Protei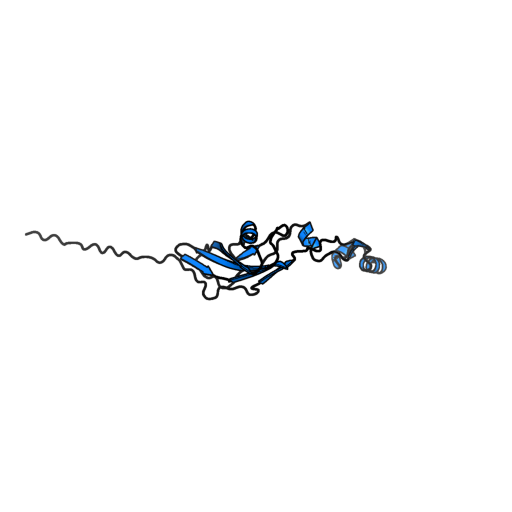n AF-A0A3S9VTD5-F1 (afdb_monomer_lite)

Structure (mmCIF, N/CA/C/O backbone):
data_AF-A0A3S9VTD5-F1
#
_entry.id   AF-A0A3S9VTD5-F1
#
loop_
_atom_site.group_PDB
_atom_site.id
_atom_site.type_symbol
_atom_site.label_atom_id
_atom_site.label_alt_id
_atom_site.label_comp_id
_atom_site.label_asym_id
_atom_site.label_entity_id
_atom_site.label_seq_id
_atom_site.pdbx_PDB_ins_code
_atom_site.Cartn_x
_atom_site.Cartn_y
_atom_site.Cartn_z
_atom_site.occupancy
_atom_site.B_iso_or_equiv
_atom_site.auth_seq_id
_atom_site.auth_comp_id
_atom_site.auth_asym_id
_atom_site.auth_atom_id
_atom_site.pdbx_PDB_model_num
ATOM 1 N N . MET A 1 1 ? -8.231 2.975 83.633 1.00 39.19 1 MET A N 1
ATOM 2 C CA . MET A 1 1 ? -8.720 3.077 82.242 1.00 39.19 1 MET A CA 1
ATOM 3 C C . MET A 1 1 ? -7.538 3.452 81.365 1.00 39.19 1 MET A C 1
ATOM 5 O O . MET A 1 1 ? -7.073 4.577 81.464 1.00 39.19 1 MET A O 1
ATOM 9 N N . LEU A 1 2 ? -6.990 2.499 80.607 1.00 36.28 2 LEU A N 1
ATOM 10 C CA . LEU A 1 2 ? -5.960 2.765 79.598 1.00 36.28 2 LEU A CA 1
ATOM 11 C C . LEU A 1 2 ? -6.677 3.073 78.276 1.00 36.28 2 LEU A C 1
ATOM 13 O O . LEU A 1 2 ? -7.443 2.237 77.804 1.00 36.28 2 LEU A O 1
ATOM 17 N N . ALA A 1 3 ? -6.462 4.259 77.707 1.00 46.09 3 ALA A N 1
ATOM 18 C CA . ALA A 1 3 ? -6.967 4.614 76.384 1.00 46.09 3 ALA A CA 1
ATOM 19 C C . ALA A 1 3 ? -5.926 4.208 75.330 1.00 46.09 3 ALA A C 1
ATOM 21 O O . ALA A 1 3 ? -4.806 4.713 75.338 1.00 46.09 3 ALA A O 1
ATOM 22 N N . ILE A 1 4 ? -6.290 3.272 74.453 1.00 54.03 4 ILE A N 1
ATOM 23 C CA . ILE A 1 4 ? -5.483 2.872 73.295 1.00 54.03 4 ILE A CA 1
ATOM 24 C C . ILE A 1 4 ? -5.821 3.850 72.160 1.00 54.03 4 ILE A C 1
ATOM 26 O O . ILE A 1 4 ? -6.992 3.918 71.778 1.00 54.03 4 ILE A O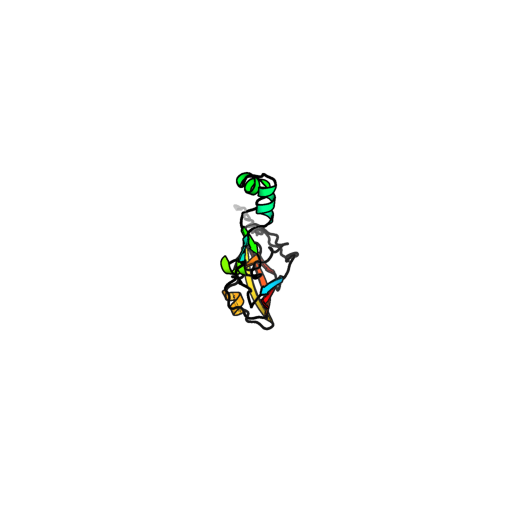 1
ATOM 30 N N . PRO A 1 5 ? -4.863 4.622 71.618 1.00 53.38 5 PRO A N 1
ATOM 31 C CA . PRO A 1 5 ? -5.145 5.483 70.481 1.00 53.38 5 PRO A CA 1
ATOM 32 C C . PRO A 1 5 ? -5.383 4.622 69.234 1.00 53.38 5 PRO A C 1
ATOM 34 O O . PRO A 1 5 ? -4.555 3.798 68.846 1.00 53.38 5 PRO A O 1
ATOM 37 N N . PHE A 1 6 ? -6.556 4.804 68.635 1.00 53.94 6 PHE A N 1
ATOM 38 C CA . PHE A 1 6 ? -6.980 4.164 67.397 1.00 53.94 6 PHE A CA 1
ATOM 39 C C . PHE A 1 6 ? -6.249 4.850 66.232 1.00 53.94 6 PHE A C 1
ATOM 41 O O . PHE A 1 6 ? -6.624 5.943 65.808 1.00 53.94 6 PHE A O 1
ATOM 48 N N . SER A 1 7 ? -5.163 4.248 65.749 1.00 53.78 7 SER A N 1
ATOM 49 C CA . SER A 1 7 ? -4.466 4.716 64.548 1.00 53.78 7 SER A CA 1
ATOM 50 C C . SER A 1 7 ? -5.335 4.447 63.320 1.00 53.78 7 SER A C 1
ATOM 52 O O . SER A 1 7 ? -5.473 3.306 62.883 1.00 53.78 7 SER A O 1
ATOM 54 N N . ILE A 1 8 ? -5.935 5.503 62.773 1.00 61.28 8 ILE A N 1
ATOM 55 C CA . ILE A 1 8 ? -6.667 5.470 61.504 1.00 61.28 8 ILE A CA 1
ATOM 56 C C . ILE A 1 8 ? -5.634 5.324 60.381 1.00 61.28 8 ILE A C 1
ATOM 58 O O . ILE A 1 8 ? -4.963 6.285 60.005 1.00 61.28 8 ILE A O 1
ATOM 62 N N . ILE A 1 9 ? -5.482 4.105 59.865 1.00 57.41 9 ILE A N 1
ATOM 63 C CA . ILE A 1 9 ? -4.710 3.838 58.651 1.00 57.41 9 ILE A CA 1
ATOM 64 C C . ILE A 1 9 ? -5.534 4.382 57.478 1.00 57.41 9 ILE A C 1
ATOM 66 O O . ILE A 1 9 ? -6.532 3.787 57.080 1.00 57.41 9 ILE A O 1
ATOM 70 N N . ASN A 1 10 ? -5.134 5.539 56.949 1.00 50.94 10 ASN A N 1
ATOM 71 C CA . ASN A 1 10 ? -5.625 6.036 55.667 1.00 50.94 10 ASN A CA 1
ATOM 72 C C . ASN A 1 10 ? -5.053 5.140 54.563 1.00 50.94 10 ASN A C 1
ATOM 74 O O . ASN A 1 10 ? -3.917 5.328 54.133 1.00 50.94 10 ASN A O 1
ATOM 78 N N . ILE A 1 11 ? -5.828 4.154 54.114 1.00 61.84 11 ILE A N 1
ATOM 79 C CA . ILE A 1 11 ? -5.557 3.464 52.852 1.00 61.84 11 ILE A CA 1
ATOM 80 C C . ILE A 1 11 ? -6.079 4.386 51.750 1.00 61.84 11 ILE A C 1
ATOM 82 O O . ILE A 1 11 ? -7.241 4.319 51.358 1.00 61.84 11 ILE A O 1
ATOM 86 N N . GLY A 1 12 ? -5.235 5.316 51.307 1.00 53.84 12 GLY A N 1
ATOM 87 C CA . GLY A 1 12 ? -5.482 6.040 50.070 1.00 53.84 12 GLY A CA 1
ATOM 88 C C . GLY A 1 12 ? -5.213 5.101 48.901 1.00 53.84 12 GLY A C 1
ATOM 89 O O . GLY A 1 12 ? -4.055 4.843 48.586 1.00 53.84 12 GLY A O 1
ATOM 90 N N . CYS A 1 13 ? -6.258 4.578 48.263 1.00 63.62 13 CYS A N 1
ATOM 91 C CA . CYS A 1 13 ? -6.141 4.045 46.908 1.00 63.62 13 CYS A CA 1
ATOM 92 C C . CYS A 1 13 ? -5.899 5.238 45.976 1.00 63.62 13 CYS A C 1
ATOM 94 O O . CYS A 1 13 ? -6.847 5.896 45.558 1.00 63.62 13 CYS A O 1
ATOM 96 N N . GLN A 1 14 ? -4.639 5.581 45.714 1.00 57.03 14 GLN A N 1
ATOM 97 C CA . GLN A 1 14 ? -4.322 6.430 44.570 1.00 57.03 14 GLN A CA 1
ATOM 98 C C . GLN A 1 14 ? -4.321 5.523 43.343 1.00 57.03 14 GLN A C 1
ATOM 100 O O . GLN A 1 14 ? -3.356 4.793 43.124 1.00 57.03 14 GLN A O 1
ATOM 105 N N . ASP A 1 15 ? -5.422 5.533 42.590 1.00 64.06 15 ASP A N 1
ATOM 106 C CA . ASP A 1 15 ? -5.413 5.035 41.216 1.00 64.06 15 ASP A CA 1
ATOM 107 C C . ASP A 1 15 ? -4.452 5.937 40.438 1.00 64.06 15 ASP A C 1
ATOM 109 O O . ASP A 1 15 ? -4.724 7.116 40.207 1.00 64.06 15 ASP A O 1
ATOM 113 N N . VAL A 1 16 ? -3.263 5.419 40.144 1.00 68.19 16 VAL A N 1
ATOM 114 C CA . VAL A 1 16 ? -2.310 6.092 39.267 1.00 68.19 16 VAL A CA 1
ATOM 115 C C . VAL A 1 16 ? -2.755 5.775 37.849 1.00 68.19 16 VAL A C 1
ATOM 117 O O . VAL A 1 16 ? -2.690 4.619 37.437 1.00 68.19 16 VAL A O 1
ATOM 120 N N . GLU A 1 17 ? -3.220 6.781 37.108 1.00 72.00 17 GLU A N 1
ATOM 121 C CA . GLU A 1 17 ? -3.511 6.611 35.683 1.00 72.00 17 GLU A CA 1
ATOM 122 C C . GLU A 1 17 ? -2.223 6.200 34.955 1.00 72.00 17 GLU A C 1
ATOM 124 O O . GLU A 1 17 ? -1.233 6.938 34.928 1.00 72.00 17 GLU A O 1
ATOM 129 N N . VAL A 1 18 ? -2.213 4.982 34.409 1.00 82.31 18 VAL A N 1
ATOM 130 C CA . VAL A 1 18 ? -1.080 4.460 33.643 1.00 82.31 18 VAL A CA 1
ATOM 131 C C . VAL A 1 18 ? -1.196 4.959 32.206 1.00 82.31 18 VAL A C 1
ATOM 133 O O . VAL A 1 18 ? -2.104 4.577 31.473 1.00 82.31 18 VAL A O 1
ATOM 136 N N . GLY A 1 19 ? -0.258 5.819 31.810 1.00 88.38 19 GLY A N 1
ATOM 137 C CA . GLY A 1 19 ? -0.105 6.296 30.436 1.00 88.38 19 GLY A CA 1
ATOM 138 C C . GLY A 1 19 ? -1.297 7.083 29.880 1.00 88.38 19 GLY A C 1
ATOM 139 O O . GLY A 1 19 ? -2.185 7.516 30.607 1.00 88.38 19 GLY A O 1
ATOM 140 N N . TYR A 1 20 ? -1.291 7.296 28.564 1.00 94.75 20 TYR A N 1
ATOM 141 C CA . TYR A 1 20 ? -2.404 7.899 27.828 1.00 94.75 20 TYR A CA 1
ATOM 142 C C . TYR A 1 20 ? -2.434 7.407 26.379 1.00 94.75 20 TYR A C 1
ATOM 144 O O . TYR A 1 20 ? -1.417 6.939 25.855 1.00 94.75 20 TYR A O 1
ATOM 152 N N . LEU A 1 21 ? -3.588 7.549 25.725 1.00 97.12 21 LEU A N 1
ATOM 153 C CA . LEU A 1 21 ? -3.757 7.338 24.288 1.00 97.12 21 LEU A CA 1
ATOM 154 C C . LEU A 1 21 ? -4.821 8.296 23.730 1.00 97.12 21 LEU A C 1
ATOM 156 O O . LEU A 1 21 ? -5.984 8.259 24.145 1.00 97.12 21 LEU A O 1
ATOM 160 N N . SER A 1 22 ? -4.425 9.119 22.763 1.00 97.00 22 SER A N 1
ATOM 161 C CA . SER A 1 22 ? -5.269 10.054 22.024 1.00 97.00 22 SER A CA 1
ATOM 162 C C . SER A 1 22 ? -5.251 9.744 20.527 1.00 97.00 22 SER A C 1
ATOM 164 O O . SER A 1 22 ? -4.229 9.380 19.949 1.00 97.00 22 SER A O 1
ATOM 166 N N . THR A 1 23 ? -6.424 9.890 19.916 1.00 97.06 23 THR A N 1
ATOM 167 C CA . THR A 1 23 ? -6.676 9.692 18.479 1.00 97.06 23 THR A CA 1
ATOM 168 C C . THR A 1 23 ? -7.481 10.857 17.891 1.00 97.06 23 THR A C 1
ATOM 170 O O . THR A 1 23 ? -8.067 10.731 16.824 1.00 97.06 23 THR A O 1
ATOM 173 N N . GLU A 1 24 ? -7.532 11.998 18.591 1.00 97.00 24 GLU A N 1
ATOM 174 C CA . GLU A 1 24 ? -8.353 13.160 18.213 1.00 97.00 24 GLU A CA 1
ATOM 175 C C . GLU A 1 24 ? -8.009 13.701 16.819 1.00 97.00 24 GLU A C 1
ATOM 177 O O . GLU A 1 24 ? -8.902 14.066 16.059 1.00 97.00 24 GLU A O 1
ATOM 182 N N . TYR A 1 25 ? -6.721 13.688 16.472 1.00 96.38 25 TYR A N 1
ATOM 183 C CA . TYR A 1 25 ? -6.201 14.148 15.183 1.00 96.38 25 TYR A CA 1
ATOM 184 C C . TYR A 1 25 ? -5.738 12.988 14.294 1.00 96.38 25 TYR A C 1
ATOM 186 O O . TYR A 1 25 ? -4.978 13.201 13.351 1.00 96.38 25 TYR A O 1
ATOM 194 N N . ALA A 1 26 ? -6.165 11.759 14.606 1.00 97.56 26 ALA A N 1
ATOM 195 C CA . ALA A 1 26 ? -5.738 10.574 13.881 1.00 97.56 26 ALA A CA 1
ATOM 196 C C . ALA A 1 26 ? -6.271 10.582 12.443 1.00 97.56 26 ALA A C 1
ATOM 198 O O . ALA A 1 26 ? -7.480 10.664 12.222 1.00 97.56 26 ALA A O 1
ATOM 199 N N . GLY A 1 27 ? -5.381 10.444 11.463 1.00 97.62 27 GLY A N 1
ATOM 200 C CA . GLY A 1 27 ? -5.777 10.435 10.059 1.00 97.62 27 GLY A CA 1
ATOM 201 C C . GLY A 1 27 ? -4.624 10.173 9.103 1.00 97.62 27 GLY A C 1
ATOM 202 O O . GLY A 1 27 ? -3.454 10.226 9.474 1.00 97.62 27 GLY A O 1
ATOM 203 N N . TYR A 1 28 ? -4.966 9.872 7.856 1.00 98.00 28 TYR A N 1
ATOM 204 C CA . TYR A 1 28 ? -3.992 9.724 6.782 1.00 98.00 28 TYR A CA 1
ATOM 205 C C . TYR A 1 28 ? -3.975 10.979 5.919 1.00 98.00 28 TYR A C 1
ATOM 207 O O . TYR A 1 28 ? -5.022 11.452 5.485 1.00 98.00 28 TYR A O 1
ATOM 215 N N . SER A 1 29 ? -2.775 11.460 5.599 1.00 94.88 29 SER A N 1
ATOM 216 C CA . SER A 1 29 ? -2.581 12.524 4.608 1.00 94.88 29 SER A CA 1
ATOM 217 C C . SER A 1 29 ? -3.042 12.094 3.205 1.00 94.88 29 SER A C 1
ATOM 219 O O . SER A 1 29 ? -3.605 12.890 2.457 1.00 94.88 29 SER A O 1
ATOM 221 N N . LEU A 1 30 ? -2.826 10.819 2.858 1.00 96.56 30 LEU A N 1
ATOM 222 C CA . LEU A 1 30 ? -3.406 10.157 1.690 1.00 96.56 30 LEU A CA 1
ATOM 223 C C . LEU A 1 30 ? -4.300 9.027 2.191 1.00 96.56 30 LEU A C 1
ATOM 225 O O . LEU A 1 30 ? -3.805 7.963 2.539 1.00 96.56 30 LEU A O 1
ATOM 229 N N . ASP A 1 31 ? -5.604 9.261 2.244 1.00 96.88 31 ASP A N 1
ATOM 230 C CA . ASP A 1 31 ? -6.602 8.359 2.834 1.00 96.88 31 ASP A CA 1
ATOM 231 C C . ASP A 1 31 ? -7.064 7.228 1.903 1.00 96.88 31 ASP A C 1
ATOM 233 O O . ASP A 1 31 ? -8.008 6.499 2.221 1.00 96.88 31 ASP A O 1
ATOM 237 N N . SER A 1 32 ? -6.421 7.070 0.743 1.00 97.94 32 SER A N 1
ATOM 238 C CA . SER A 1 32 ? -6.775 6.029 -0.210 1.00 97.94 32 SER A CA 1
ATOM 239 C C . SER A 1 32 ? -5.592 5.419 -0.958 1.00 97.94 32 SER A C 1
ATOM 241 O O . SER A 1 32 ? -4.601 6.078 -1.271 1.00 97.94 32 SER A O 1
ATOM 243 N N . LEU A 1 33 ? -5.728 4.129 -1.273 1.00 97.94 33 LEU A N 1
ATOM 244 C CA . LEU A 1 33 ? -4.802 3.341 -2.084 1.00 97.94 33 LEU A CA 1
ATOM 245 C C . LEU A 1 33 ? -5.569 2.673 -3.223 1.00 97.94 33 LEU A C 1
ATOM 247 O O . LEU A 1 33 ? -6.601 2.040 -3.002 1.00 97.94 33 LEU A O 1
ATOM 251 N N . VAL A 1 34 ? -5.045 2.792 -4.439 1.00 97.88 34 VAL A N 1
ATOM 252 C CA . VAL A 1 34 ? -5.606 2.139 -5.623 1.00 97.88 34 VAL A CA 1
ATOM 253 C C . VAL A 1 34 ? -4.790 0.894 -5.945 1.00 97.88 34 VAL A C 1
ATOM 255 O O . VAL A 1 34 ? -3.573 0.977 -6.096 1.00 97.88 34 VAL A O 1
ATOM 258 N N . ILE A 1 35 ? -5.478 -0.235 -6.074 1.00 97.69 35 ILE A N 1
ATOM 259 C CA . ILE A 1 35 ? -4.936 -1.525 -6.491 1.00 97.69 35 ILE A CA 1
ATOM 260 C C . ILE A 1 35 ? -5.546 -1.854 -7.852 1.00 97.69 35 ILE A C 1
ATOM 262 O O . ILE A 1 35 ? -6.769 -1.888 -7.997 1.00 97.69 35 ILE A O 1
ATOM 266 N N . ASN A 1 36 ? -4.698 -2.080 -8.853 1.00 96.31 36 ASN A N 1
ATOM 267 C CA . ASN A 1 36 ? -5.164 -2.562 -10.150 1.00 96.31 36 ASN A CA 1
ATOM 268 C C . ASN A 1 36 ? -5.489 -4.057 -10.030 1.00 96.31 36 ASN A C 1
ATOM 270 O O . ASN A 1 36 ? -4.664 -4.833 -9.552 1.00 96.31 36 ASN A O 1
ATOM 274 N N . TYR A 1 37 ? -6.689 -4.451 -10.448 1.00 94.38 37 TYR A N 1
ATOM 275 C CA . TYR A 1 37 ? -7.123 -5.848 -10.487 1.00 94.38 37 TYR A CA 1
ATOM 276 C C . TYR A 1 37 ? -6.442 -6.603 -11.634 1.00 94.38 37 TYR A C 1
ATOM 278 O O . TYR A 1 37 ? -6.001 -7.737 -11.480 1.00 94.38 37 TYR A O 1
ATOM 286 N N . GLU A 1 38 ? -6.337 -5.949 -12.791 1.00 95.00 38 GLU A N 1
ATOM 287 C CA . GLU A 1 38 ? -5.581 -6.440 -13.941 1.00 95.00 38 GLU A CA 1
ATOM 288 C C . GLU A 1 38 ? -4.209 -5.770 -13.948 1.00 95.00 38 GLU A C 1
ATOM 290 O O . GLU A 1 38 ? -4.105 -4.555 -14.114 1.00 95.00 38 GLU A O 1
ATOM 295 N N . LEU A 1 39 ? -3.164 -6.570 -13.728 1.00 95.75 39 LEU A N 1
ATOM 296 C CA . LEU A 1 39 ? -1.785 -6.096 -13.663 1.00 95.75 39 LEU A CA 1
ATOM 297 C C . LEU A 1 39 ? -1.134 -6.163 -15.042 1.00 95.75 39 LEU A C 1
ATOM 299 O O . LEU A 1 39 ? -1.103 -7.224 -15.670 1.00 95.75 39 LEU A O 1
ATOM 303 N N . ASP A 1 40 ? -0.545 -5.052 -15.479 1.00 96.00 40 ASP A N 1
ATOM 304 C CA . ASP A 1 40 ? 0.305 -5.048 -16.667 1.00 96.00 40 ASP A CA 1
ATOM 305 C C . ASP A 1 40 ? 1.726 -5.460 -16.273 1.00 96.00 40 ASP A C 1
ATOM 307 O O . ASP A 1 40 ? 2.564 -4.641 -15.887 1.00 96.00 40 ASP A O 1
ATOM 311 N N . ALA A 1 41 ? 1.976 -6.767 -16.330 1.00 95.94 41 ALA A N 1
ATOM 312 C CA . ALA A 1 41 ? 3.253 -7.379 -15.978 1.00 95.94 41 ALA A CA 1
ATOM 313 C C . ALA A 1 41 ? 4.167 -7.617 -17.192 1.00 95.94 41 ALA A C 1
ATOM 315 O O . ALA A 1 41 ? 5.079 -8.442 -17.117 1.00 95.94 41 ALA A O 1
ATOM 316 N N . THR A 1 42 ? 3.916 -6.941 -18.318 1.00 97.12 42 THR A N 1
ATOM 317 C CA . THR A 1 42 ? 4.709 -7.103 -19.543 1.00 97.12 42 THR A CA 1
ATOM 318 C C . THR A 1 42 ? 6.190 -6.813 -19.255 1.00 97.12 42 THR A C 1
ATOM 320 O O . THR A 1 42 ? 6.496 -5.718 -18.782 1.00 97.12 42 THR A O 1
ATOM 323 N N . PRO A 1 43 ? 7.130 -7.745 -19.504 1.00 96.50 43 PRO A N 1
ATOM 324 C CA . PRO A 1 43 ? 8.550 -7.478 -19.295 1.00 96.50 43 PRO A CA 1
ATOM 325 C C . PRO A 1 43 ? 9.063 -6.356 -20.205 1.00 96.50 43 PRO A C 1
ATOM 327 O O . PRO A 1 43 ? 8.628 -6.272 -21.355 1.00 96.50 43 PRO A O 1
ATOM 330 N N . PRO A 1 44 ? 9.978 -5.498 -19.726 1.00 96.44 44 PRO A N 1
ATOM 331 C CA . PRO A 1 44 ? 10.647 -4.532 -20.579 1.00 96.44 44 PRO A CA 1
ATOM 332 C C . PRO A 1 44 ? 11.615 -5.235 -21.534 1.00 96.44 44 PRO A C 1
ATOM 334 O O . PRO A 1 44 ? 12.108 -6.332 -21.257 1.00 96.44 44 PRO A O 1
ATOM 337 N N . GLU A 1 45 ? 11.922 -4.573 -22.643 1.00 96.38 45 GLU A N 1
ATOM 338 C CA . GLU A 1 45 ? 12.910 -5.044 -23.608 1.00 96.38 45 GLU A CA 1
ATOM 339 C C . GLU A 1 45 ? 14.276 -4.423 -23.312 1.00 96.38 45 GLU A C 1
ATOM 341 O O . GLU A 1 45 ? 14.392 -3.215 -23.090 1.00 96.38 45 GLU A O 1
ATOM 346 N N . GLU A 1 46 ? 15.322 -5.247 -23.317 1.00 95.75 46 GLU A N 1
ATOM 347 C CA . GLU A 1 46 ? 16.699 -4.775 -23.209 1.00 95.75 46 GLU A CA 1
ATOM 348 C C . GLU A 1 46 ? 17.205 -4.348 -24.590 1.00 95.75 46 GLU A C 1
ATOM 350 O O . GLU A 1 46 ? 17.300 -5.157 -25.515 1.00 95.75 46 GLU A O 1
ATOM 355 N N . VAL A 1 47 ? 17.533 -3.065 -24.731 1.00 96.50 47 VAL A N 1
ATOM 356 C CA . VAL A 1 47 ? 18.006 -2.471 -25.986 1.00 96.50 47 VAL A CA 1
ATOM 357 C C . VAL A 1 47 ? 19.347 -1.762 -25.783 1.00 96.50 47 VAL A C 1
ATOM 359 O O . VAL A 1 47 ? 19.668 -1.367 -24.658 1.00 96.50 47 VAL A O 1
ATOM 362 N N . PRO A 1 48 ? 20.150 -1.560 -26.845 1.00 97.75 48 PRO A N 1
ATOM 363 C CA . PRO A 1 48 ? 21.352 -0.736 -26.761 1.00 97.75 48 PRO A CA 1
ATOM 364 C C . PRO A 1 48 ? 21.037 0.677 -26.262 1.00 97.75 48 PRO A C 1
ATOM 366 O O . PRO A 1 48 ? 20.074 1.300 -26.714 1.00 97.75 48 PRO A O 1
ATOM 369 N N . ASN A 1 49 ? 21.863 1.194 -25.354 1.00 96.69 49 ASN A N 1
ATOM 370 C CA . ASN A 1 49 ? 21.710 2.539 -24.820 1.00 96.69 49 ASN A CA 1
ATOM 371 C C . ASN A 1 49 ? 22.433 3.562 -25.723 1.00 96.69 49 ASN A C 1
ATOM 373 O O . ASN A 1 49 ? 23.667 3.567 -25.771 1.00 96.69 49 ASN A O 1
ATOM 377 N N . PRO A 1 50 ? 21.711 4.449 -26.433 1.00 96.25 50 PRO A N 1
ATOM 378 C CA . PRO A 1 50 ? 22.339 5.433 -27.312 1.00 96.25 50 PRO A CA 1
ATOM 379 C C . PRO A 1 50 ? 23.193 6.457 -26.548 1.00 96.25 50 PRO A C 1
ATOM 381 O O . PRO A 1 50 ? 24.180 6.945 -27.097 1.00 96.25 50 PRO A O 1
ATOM 384 N N . GLU A 1 51 ? 22.871 6.756 -25.285 1.00 96.25 51 GLU A N 1
ATOM 385 C CA . GLU A 1 51 ? 23.675 7.666 -24.461 1.00 96.25 51 GLU A CA 1
ATOM 386 C C . GLU A 1 51 ? 25.033 7.051 -24.122 1.00 96.25 51 GLU A C 1
ATOM 388 O O . GLU A 1 51 ? 26.050 7.740 -24.160 1.00 96.25 51 GLU A O 1
ATOM 393 N N . TYR A 1 52 ? 25.080 5.740 -23.872 1.00 97.19 52 TYR A N 1
ATOM 394 C CA . TYR A 1 52 ? 26.339 5.035 -23.637 1.00 97.19 52 TYR A CA 1
ATOM 395 C C . TYR A 1 52 ? 27.282 5.163 -24.839 1.00 97.19 52 TYR A C 1
ATOM 397 O O . TYR A 1 52 ? 28.452 5.513 -24.673 1.00 97.19 52 TYR A O 1
ATOM 405 N N . GLN A 1 53 ? 26.763 4.958 -26.056 1.00 96.44 53 GLN A N 1
ATOM 406 C CA . GLN A 1 53 ? 27.555 5.117 -27.276 1.00 96.44 53 GLN A CA 1
ATOM 407 C C . GLN A 1 53 ? 28.027 6.565 -27.469 1.00 96.44 53 GLN A C 1
ATOM 409 O O . GLN A 1 53 ? 29.181 6.786 -27.825 1.00 96.44 53 GLN A O 1
ATOM 414 N N . MET A 1 54 ? 27.179 7.551 -27.166 1.00 97.38 54 MET A N 1
ATOM 415 C CA . MET A 1 54 ? 27.548 8.967 -27.234 1.00 97.38 54 MET A CA 1
ATOM 416 C C . MET A 1 54 ? 28.760 9.292 -26.346 1.00 97.38 54 MET A C 1
ATOM 418 O O . MET A 1 54 ? 29.667 9.994 -26.788 1.00 97.38 54 MET A O 1
ATOM 422 N N . TYR A 1 55 ? 28.815 8.776 -25.114 1.00 97.12 55 TYR A N 1
ATOM 423 C CA . TYR A 1 55 ? 29.954 9.033 -24.228 1.00 97.12 55 TYR A CA 1
ATOM 424 C C . TYR A 1 55 ? 31.231 8.305 -24.655 1.00 97.12 55 TYR A C 1
ATOM 426 O O . TYR A 1 55 ? 32.318 8.873 -24.528 1.00 97.12 55 TYR A O 1
ATOM 434 N N . LEU A 1 56 ? 31.114 7.095 -25.211 1.00 97.06 56 LEU A N 1
ATOM 435 C CA . LEU A 1 56 ? 32.254 6.424 -25.839 1.00 97.06 56 LEU A CA 1
ATOM 436 C C . LEU A 1 56 ? 32.822 7.269 -26.986 1.00 97.06 56 LEU A C 1
ATOM 438 O O . LEU A 1 56 ? 34.033 7.476 -27.060 1.00 97.06 56 LEU A O 1
ATOM 442 N N . ASP A 1 57 ? 31.952 7.818 -27.836 1.00 97.56 57 ASP A N 1
ATOM 443 C CA . ASP A 1 57 ? 32.347 8.665 -28.966 1.00 97.56 57 ASP A CA 1
ATOM 444 C C . ASP A 1 57 ? 32.984 9.993 -28.507 1.00 97.56 57 ASP A C 1
ATOM 446 O O . ASP A 1 57 ? 33.833 10.557 -29.200 1.00 97.56 57 ASP A O 1
ATOM 450 N N . MET A 1 58 ? 32.626 10.479 -27.313 1.00 96.75 58 MET A N 1
ATOM 451 C CA . MET A 1 58 ? 33.249 11.636 -26.655 1.00 96.75 58 MET A CA 1
ATOM 452 C C . MET A 1 58 ? 34.597 11.314 -25.982 1.00 96.75 58 MET A C 1
ATOM 454 O O . MET A 1 58 ? 35.252 12.225 -25.473 1.00 96.75 58 MET A O 1
ATOM 458 N N . GLY A 1 59 ? 35.030 10.050 -25.999 1.00 97.06 59 GLY A N 1
ATOM 459 C CA . GLY A 1 59 ? 36.326 9.604 -25.489 1.00 97.06 59 GLY A CA 1
ATOM 460 C C . GLY A 1 59 ? 36.341 9.178 -24.021 1.00 97.06 59 GLY A C 1
ATOM 461 O O . GLY A 1 59 ? 37.429 8.999 -23.478 1.00 97.06 59 GLY A O 1
ATOM 462 N N . PHE A 1 60 ? 35.179 9.009 -23.381 1.00 97.81 60 PHE A N 1
ATOM 463 C CA . PHE A 1 60 ? 35.106 8.465 -22.023 1.00 97.81 60 PHE A CA 1
ATOM 464 C C . PHE A 1 60 ? 35.325 6.950 -22.023 1.00 97.81 60 PHE A C 1
ATOM 466 O O . PHE A 1 60 ? 34.862 6.239 -22.920 1.00 97.81 60 PHE A O 1
ATOM 473 N N . SER A 1 61 ? 35.995 6.436 -20.992 1.00 97.75 61 SER A N 1
ATOM 474 C CA . SER A 1 61 ? 36.118 4.992 -20.780 1.00 97.75 61 SER A CA 1
ATOM 475 C C . SER A 1 61 ? 34.818 4.395 -20.212 1.00 97.75 61 SER A C 1
ATOM 477 O O . SER A 1 61 ? 34.058 5.100 -19.542 1.00 97.75 61 SER A O 1
ATOM 479 N N . PRO A 1 62 ? 34.545 3.088 -20.404 1.00 97.50 62 PRO A N 1
ATOM 480 C CA . PRO A 1 62 ? 33.404 2.416 -19.775 1.00 97.50 62 PRO A CA 1
ATOM 481 C C . PRO A 1 62 ? 33.315 2.627 -18.257 1.00 97.50 62 PRO A C 1
ATOM 483 O O . PRO A 1 62 ? 32.221 2.794 -17.718 1.00 97.50 62 PRO A O 1
ATOM 486 N N . GLU A 1 63 ? 34.458 2.642 -17.568 1.00 97.44 63 GLU A N 1
ATOM 487 C CA . GLU A 1 63 ? 34.539 2.883 -16.128 1.00 97.44 63 GLU A CA 1
ATOM 488 C C . GLU A 1 63 ? 34.128 4.312 -15.766 1.00 97.44 63 GLU A C 1
ATOM 490 O O . GLU A 1 63 ? 33.381 4.506 -14.808 1.00 97.44 63 GLU A O 1
ATOM 495 N N . GLU A 1 64 ? 34.575 5.308 -16.533 1.00 97.44 64 GLU A N 1
ATOM 496 C CA . GLU A 1 64 ? 34.202 6.710 -16.329 1.00 97.44 64 GLU A CA 1
ATOM 497 C C . GLU A 1 64 ? 32.708 6.928 -16.577 1.00 97.44 64 GLU A C 1
ATOM 499 O O . GLU A 1 64 ? 32.051 7.625 -15.804 1.00 97.44 64 GLU A O 1
ATOM 504 N N . ILE A 1 65 ? 32.146 6.283 -17.604 1.00 97.62 65 ILE A N 1
ATOM 505 C CA . ILE A 1 65 ? 30.719 6.383 -17.927 1.00 97.62 65 ILE A CA 1
ATOM 506 C C . ILE A 1 65 ? 29.862 5.822 -16.789 1.00 97.62 65 ILE A C 1
ATOM 508 O O . ILE A 1 65 ? 28.927 6.480 -16.323 1.00 97.62 65 ILE A O 1
ATOM 512 N N . ALA A 1 66 ? 30.217 4.637 -16.289 1.00 96.81 66 ALA A N 1
ATOM 513 C CA . ALA A 1 66 ? 29.524 4.025 -15.162 1.00 96.81 66 ALA A CA 1
ATOM 514 C C . ALA A 1 66 ? 29.683 4.849 -13.871 1.00 96.81 66 ALA A C 1
ATOM 516 O O . ALA A 1 66 ? 28.719 5.018 -13.126 1.00 96.81 66 ALA A O 1
ATOM 517 N N . MET A 1 67 ? 30.881 5.379 -13.604 1.00 97.06 67 MET A N 1
ATOM 518 C CA . MET A 1 67 ? 31.180 6.105 -12.368 1.00 97.06 67 MET A CA 1
ATOM 519 C C . MET A 1 67 ? 30.535 7.491 -12.319 1.00 97.06 67 MET A C 1
ATOM 521 O O . MET A 1 67 ? 29.972 7.865 -11.291 1.00 97.06 67 MET A O 1
ATOM 525 N N . 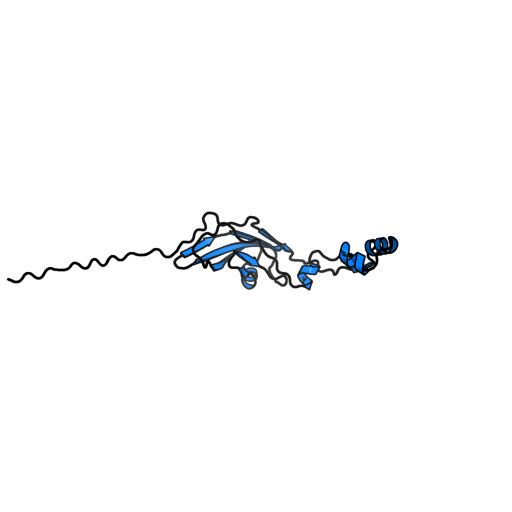PHE A 1 68 ? 30.638 8.265 -13.399 1.00 96.50 68 PHE A N 1
ATOM 526 C CA . PHE A 1 68 ? 30.213 9.664 -13.402 1.00 96.50 68 PHE A CA 1
ATOM 527 C C . PHE A 1 68 ? 28.772 9.854 -13.864 1.00 96.50 68 PHE A C 1
ATOM 529 O O . PHE A 1 68 ? 28.106 10.763 -13.371 1.00 96.50 68 PHE A O 1
ATOM 536 N N . PHE A 1 69 ? 28.282 9.008 -14.773 1.00 95.75 69 PHE A N 1
ATOM 537 C CA . PHE A 1 69 ? 26.961 9.181 -15.381 1.00 95.75 69 PHE A CA 1
ATOM 538 C C . PHE A 1 69 ? 25.967 8.076 -15.018 1.00 95.75 69 PHE A C 1
ATOM 540 O O . PHE A 1 69 ? 24.779 8.251 -15.256 1.00 95.75 69 PHE A O 1
ATOM 547 N N . GLN A 1 70 ? 26.419 6.969 -14.412 1.00 95.75 70 GLN A N 1
ATOM 548 C CA . GLN A 1 70 ? 25.576 5.801 -14.103 1.00 95.75 70 GLN A CA 1
ATOM 549 C C . GLN A 1 70 ? 24.848 5.253 -15.344 1.00 95.75 70 GLN A C 1
ATOM 551 O O . GLN A 1 70 ? 23.729 4.750 -15.265 1.00 95.75 70 GLN A O 1
ATOM 556 N N . ILE A 1 71 ? 25.503 5.359 -16.503 1.00 96.44 71 ILE A N 1
ATOM 557 C CA . ILE A 1 71 ? 24.995 4.897 -17.794 1.00 96.44 71 ILE A CA 1
ATOM 558 C C . ILE A 1 71 ? 25.668 3.570 -18.145 1.00 96.44 71 ILE A C 1
ATOM 560 O O . ILE A 1 71 ? 26.882 3.411 -18.014 1.00 96.44 71 ILE A O 1
ATOM 564 N N . TYR A 1 72 ? 24.868 2.615 -18.612 1.00 96.12 72 TYR A N 1
ATOM 565 C CA . TYR A 1 72 ? 25.302 1.258 -18.949 1.00 96.12 72 TYR A CA 1
ATOM 566 C C . TYR A 1 72 ? 25.073 0.957 -20.441 1.00 96.12 72 TYR A C 1
ATOM 568 O O . TYR A 1 72 ? 24.257 1.641 -21.065 1.00 96.12 72 TYR A O 1
ATOM 576 N N . PRO A 1 73 ? 25.760 -0.053 -21.024 1.00 97.44 73 PRO A N 1
ATOM 577 C CA . PRO A 1 73 ? 25.685 -0.363 -22.459 1.00 97.44 73 PRO A CA 1
ATOM 578 C C . PRO A 1 73 ? 24.279 -0.643 -22.988 1.00 97.44 73 PRO A C 1
ATOM 580 O O . PRO A 1 73 ? 23.985 -0.382 -24.156 1.00 97.44 73 PRO A O 1
ATOM 583 N N . THR A 1 74 ? 23.416 -1.178 -22.133 1.00 96.81 74 THR A N 1
ATOM 584 C CA . THR A 1 74 ? 22.021 -1.471 -22.435 1.00 96.81 74 THR A CA 1
ATOM 585 C C . THR A 1 74 ? 21.106 -0.721 -21.480 1.00 96.81 74 THR A C 1
ATOM 587 O O . THR A 1 74 ? 21.503 -0.293 -20.394 1.00 96.81 74 THR A O 1
ATOM 590 N N . MET A 1 75 ? 19.867 -0.528 -21.917 1.00 93.75 75 MET A N 1
ATOM 591 C CA . MET A 1 75 ? 18.794 0.038 -21.115 1.00 93.75 75 MET A CA 1
ATOM 592 C C . MET A 1 75 ? 17.515 -0.768 -21.314 1.00 93.75 75 MET A C 1
ATOM 594 O O . MET A 1 75 ? 17.295 -1.359 -22.372 1.00 93.75 75 MET A O 1
ATOM 598 N N . LEU A 1 76 ? 16.673 -0.778 -20.286 1.00 93.56 76 LEU A N 1
ATOM 599 C CA . LEU A 1 76 ? 15.347 -1.376 -20.350 1.00 93.56 76 LEU A CA 1
ATOM 600 C C . LEU A 1 76 ? 14.357 -0.339 -20.885 1.00 93.56 76 LEU A C 1
ATOM 602 O O . LEU A 1 76 ? 14.265 0.762 -20.343 1.00 93.56 76 LEU A O 1
ATOM 606 N N . VAL A 1 77 ? 13.623 -0.687 -21.940 1.00 93.62 77 VAL A N 1
ATOM 607 C CA . VAL A 1 77 ? 12.605 0.174 -22.557 1.00 93.62 77 VAL A CA 1
ATOM 608 C C . VAL A 1 77 ? 11.257 -0.533 -22.561 1.00 93.62 77 VAL A C 1
ATOM 610 O O . VAL A 1 77 ? 11.161 -1.745 -22.746 1.00 93.62 77 VAL A O 1
ATOM 613 N N . GLY A 1 78 ? 10.196 0.249 -22.366 1.00 92.94 78 GLY A N 1
ATOM 614 C CA . GLY A 1 78 ? 8.840 -0.271 -22.270 1.00 92.94 78 GLY A CA 1
ATOM 615 C C . GLY A 1 78 ? 8.618 -1.015 -20.957 1.00 92.94 78 GLY A C 1
ATOM 616 O O . GLY A 1 78 ? 9.105 -0.598 -19.906 1.00 92.94 78 GLY A O 1
ATOM 617 N N . GLY A 1 79 ? 7.874 -2.113 -21.036 1.00 92.94 79 GLY A N 1
ATOM 618 C CA . GLY A 1 79 ? 7.408 -2.857 -19.876 1.00 92.94 79 GLY A CA 1
ATOM 619 C C . GLY A 1 79 ? 6.117 -2.284 -19.296 1.00 92.94 79 GLY A C 1
ATOM 620 O O . GLY A 1 79 ? 5.807 -1.098 -19.421 1.00 92.94 79 GLY A O 1
ATOM 621 N N . GLY A 1 80 ? 5.345 -3.170 -18.687 1.00 95.56 80 GLY A N 1
ATOM 622 C CA . GLY A 1 80 ? 4.086 -2.831 -18.061 1.00 95.56 80 GLY A CA 1
ATOM 623 C C . GLY A 1 80 ? 4.278 -2.099 -16.740 1.00 95.56 80 GLY A C 1
ATOM 624 O O . GLY A 1 80 ? 5.279 -2.286 -16.040 1.00 95.56 80 GLY A O 1
ATOM 625 N N . ALA A 1 81 ? 3.296 -1.275 -16.371 1.00 94.56 81 ALA A N 1
ATOM 626 C CA . ALA A 1 81 ? 3.352 -0.453 -15.158 1.00 94.56 81 ALA A CA 1
ATOM 627 C C . ALA A 1 81 ? 3.496 -1.275 -13.858 1.00 94.56 81 ALA A C 1
ATOM 629 O O . ALA A 1 81 ? 3.952 -0.752 -12.838 1.00 94.56 81 ALA A O 1
ATOM 630 N N . ASP A 1 82 ? 3.126 -2.557 -13.890 1.00 95.94 82 ASP A N 1
ATOM 631 C CA . ASP A 1 82 ? 3.167 -3.471 -12.753 1.00 95.94 82 ASP A CA 1
ATOM 632 C C . ASP A 1 82 ? 4.299 -4.508 -12.852 1.00 95.94 82 ASP A C 1
ATOM 634 O O . ASP A 1 82 ? 4.459 -5.309 -11.931 1.00 95.94 82 ASP A O 1
ATOM 638 N N . TRP A 1 83 ? 5.127 -4.492 -13.908 1.00 95.81 83 TRP A N 1
ATOM 639 C CA . TRP A 1 83 ? 6.167 -5.508 -14.124 1.00 95.81 83 TRP A CA 1
ATOM 640 C C . TRP A 1 83 ? 7.117 -5.659 -12.934 1.00 95.81 83 TRP A C 1
ATOM 642 O O . TRP A 1 83 ? 7.305 -6.771 -12.439 1.00 95.81 83 TRP A O 1
ATOM 652 N N . LEU A 1 84 ? 7.676 -4.554 -12.426 1.00 94.38 84 LEU A N 1
ATOM 653 C CA . LEU A 1 84 ? 8.550 -4.583 -11.245 1.00 94.38 84 LEU A CA 1
ATOM 654 C C . LEU A 1 84 ? 7.813 -5.141 -10.023 1.00 94.38 84 LEU A C 1
ATOM 656 O O . LEU A 1 84 ? 8.357 -5.954 -9.277 1.00 94.38 84 LEU A O 1
ATOM 660 N N . ARG A 1 85 ? 6.556 -4.725 -9.840 1.00 96.12 85 ARG A N 1
ATOM 661 C CA . ARG A 1 85 ? 5.734 -5.112 -8.694 1.00 96.12 85 ARG A CA 1
ATOM 662 C C . ARG A 1 85 ? 5.487 -6.615 -8.680 1.00 96.12 85 ARG A C 1
ATOM 664 O O . ARG A 1 85 ? 5.707 -7.252 -7.655 1.00 96.12 85 ARG A O 1
ATOM 671 N N . VAL A 1 86 ? 5.081 -7.172 -9.818 1.00 96.88 86 VAL A N 1
ATOM 672 C CA . VAL A 1 86 ? 4.828 -8.607 -9.984 1.00 96.88 86 VAL A CA 1
ATOM 673 C C . VAL A 1 86 ? 6.127 -9.404 -9.891 1.00 96.88 86 VAL A C 1
ATOM 675 O O . VAL A 1 86 ? 6.185 -10.382 -9.153 1.00 96.88 86 VAL A O 1
ATOM 678 N N . THR A 1 87 ? 7.188 -8.956 -10.567 1.00 96.31 87 THR A N 1
ATOM 679 C CA . THR A 1 87 ? 8.481 -9.661 -10.612 1.00 96.31 87 THR A CA 1
ATOM 680 C C . THR A 1 87 ? 9.108 -9.812 -9.228 1.00 96.31 87 THR A C 1
ATOM 682 O O . THR A 1 87 ? 9.665 -10.861 -8.915 1.00 96.31 87 THR A O 1
ATOM 685 N N . TYR A 1 88 ? 9.005 -8.781 -8.386 1.00 96.62 88 TYR A N 1
ATOM 686 C CA . TYR A 1 88 ? 9.640 -8.758 -7.066 1.00 96.62 88 TYR A CA 1
ATOM 687 C C . TYR A 1 88 ? 8.663 -8.934 -5.899 1.00 96.62 88 TYR A C 1
ATOM 689 O O . TYR A 1 88 ? 9.056 -8.761 -4.746 1.00 96.62 88 TYR A O 1
ATOM 697 N N . GLY A 1 89 ? 7.396 -9.265 -6.166 1.00 96.75 89 GLY A N 1
ATOM 698 C CA . GLY A 1 89 ? 6.402 -9.474 -5.113 1.00 96.75 89 GLY A CA 1
ATOM 699 C C . GLY A 1 89 ? 6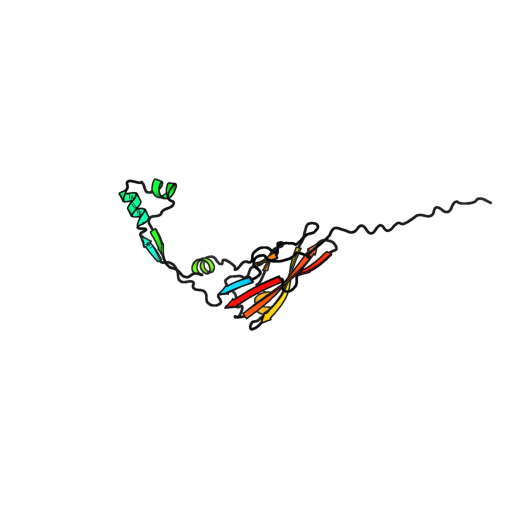.114 -8.218 -4.278 1.00 96.75 89 GLY A C 1
ATOM 700 O O . GLY A 1 89 ? 5.817 -8.329 -3.088 1.00 96.75 89 GLY A O 1
ATOM 701 N N . MET A 1 90 ? 6.259 -7.018 -4.851 1.00 97.56 90 MET A N 1
ATOM 702 C CA . MET A 1 90 ? 6.161 -5.768 -4.090 1.00 97.56 90 MET A CA 1
ATOM 703 C C . MET A 1 90 ? 4.703 -5.524 -3.667 1.00 97.56 90 MET A C 1
ATOM 705 O O . MET A 1 90 ? 3.832 -5.424 -4.529 1.00 97.56 90 MET A O 1
ATOM 709 N N . PRO A 1 91 ? 4.399 -5.397 -2.366 1.00 97.88 91 PRO A N 1
ATOM 710 C CA . PRO A 1 91 ? 3.034 -5.156 -1.923 1.00 97.88 91 PRO A CA 1
ATOM 711 C C . PRO A 1 91 ? 2.565 -3.737 -2.266 1.00 97.88 91 PRO A C 1
ATOM 713 O O . PRO A 1 91 ? 3.358 -2.815 -2.472 1.00 97.88 91 PRO A O 1
ATOM 716 N N . TRP A 1 92 ? 1.250 -3.552 -2.260 1.00 98.06 92 TRP A N 1
ATOM 717 C CA . TRP A 1 92 ? 0.619 -2.240 -2.245 1.00 98.06 92 TRP A CA 1
ATOM 718 C C . TRP A 1 92 ? 0.622 -1.713 -0.813 1.00 98.06 92 TRP A C 1
ATOM 720 O O . TRP A 1 92 ? 0.108 -2.383 0.082 1.00 98.06 92 TRP A O 1
ATOM 730 N N . THR A 1 93 ? 1.197 -0.533 -0.582 1.00 97.81 93 THR A N 1
ATOM 731 C CA . THR A 1 93 ? 1.368 0.022 0.769 1.00 97.81 93 THR A CA 1
ATOM 732 C C . THR A 1 93 ? 0.802 1.428 0.888 1.00 97.81 93 THR A C 1
ATOM 734 O O . THR A 1 93 ? 1.022 2.253 0.001 1.00 97.81 93 THR A O 1
ATOM 737 N N . SER A 1 94 ? 0.127 1.720 2.000 1.00 98.44 94 SER A N 1
ATOM 738 C CA . SER A 1 94 ? -0.315 3.077 2.341 1.00 98.44 94 SER A CA 1
ATOM 739 C C . SER A 1 94 ? 0.826 3.942 2.894 1.00 98.44 94 SER A C 1
ATOM 741 O O . SER A 1 94 ? 1.914 3.453 3.211 1.00 98.44 94 SER A O 1
ATOM 743 N N . THR A 1 95 ? 0.555 5.235 3.085 1.00 97.44 95 THR A N 1
ATOM 744 C CA . THR A 1 95 ? 1.348 6.078 3.994 1.00 97.44 95 THR A CA 1
ATOM 745 C C . THR A 1 95 ? 1.109 5.655 5.450 1.00 97.44 95 THR A C 1
ATOM 747 O O . THR A 1 95 ? 0.123 4.967 5.723 1.00 97.44 95 THR A O 1
ATOM 750 N N . PRO A 1 96 ? 1.986 6.017 6.403 1.00 97.56 96 PRO A N 1
ATOM 751 C CA . PRO A 1 96 ? 1.667 5.881 7.823 1.00 97.56 96 PRO A CA 1
ATOM 752 C C . PRO A 1 96 ? 0.476 6.766 8.209 1.00 97.56 96 PRO A C 1
ATOM 754 O O . PRO A 1 96 ? 0.233 7.791 7.568 1.00 97.56 96 PRO A O 1
ATOM 757 N N . ILE A 1 97 ? -0.240 6.364 9.260 1.00 97.94 97 ILE A N 1
ATOM 758 C CA . ILE A 1 97 ? -1.240 7.224 9.896 1.00 97.94 97 ILE A CA 1
ATOM 759 C C . ILE A 1 97 ? -0.523 8.265 10.765 1.00 97.94 97 ILE A C 1
ATOM 761 O O . ILE A 1 97 ? 0.501 7.972 11.390 1.00 97.94 97 ILE A O 1
ATOM 765 N N . GLU A 1 98 ? -1.063 9.473 10.819 1.00 97.88 98 GLU A N 1
ATOM 766 C CA . GLU A 1 98 ? -0.563 10.585 11.625 1.00 97.88 98 GLU A CA 1
ATOM 767 C C . GLU A 1 98 ? -1.535 10.880 12.780 1.00 97.88 98 GLU A C 1
ATOM 769 O O . GLU A 1 98 ? -2.663 10.390 12.783 1.00 97.88 98 GLU A O 1
ATOM 774 N N . GLY A 1 99 ? -1.100 11.647 13.786 1.00 96.94 99 GLY A N 1
ATOM 775 C CA . GLY A 1 99 ? -1.974 12.112 14.877 1.00 96.94 99 GLY A CA 1
ATOM 776 C C . GLY A 1 99 ? -2.344 11.071 15.945 1.00 96.94 99 GLY A C 1
ATOM 777 O O . GLY A 1 99 ? -3.283 11.289 16.710 1.00 96.94 99 GLY A O 1
ATOM 778 N N . ILE A 1 100 ? -1.618 9.949 16.013 1.00 97.12 100 ILE A N 1
ATOM 779 C CA . ILE A 1 100 ? -1.688 9.003 17.136 1.00 97.12 100 ILE A CA 1
ATOM 780 C C . ILE A 1 100 ? -0.702 9.451 18.215 1.00 97.12 100 ILE A C 1
ATOM 782 O O . ILE A 1 100 ? 0.509 9.455 17.991 1.00 97.12 100 ILE A O 1
ATOM 786 N N . GLU A 1 101 ? -1.210 9.791 19.397 1.00 96.50 101 GLU A N 1
ATOM 787 C CA . GLU A 1 101 ? -0.398 10.252 20.525 1.00 96.50 101 GLU A CA 1
ATOM 788 C C . GLU A 1 101 ? -0.627 9.360 21.741 1.00 96.50 101 GLU A C 1
ATOM 790 O O . GLU A 1 101 ? -1.761 9.037 22.082 1.00 96.50 101 GLU A O 1
ATOM 795 N N . GLY A 1 102 ? 0.435 8.953 22.431 1.00 94.62 102 GLY A N 1
ATOM 796 C CA . GLY A 1 102 ? 0.287 8.108 23.607 1.00 94.62 102 GLY A CA 1
ATOM 797 C C . GLY A 1 102 ? 1.601 7.645 24.209 1.00 94.62 102 GLY A C 1
ATOM 798 O O . GLY A 1 102 ? 2.689 7.879 23.680 1.00 94.62 102 GLY A O 1
ATOM 799 N N . SER A 1 103 ? 1.494 6.960 25.341 1.00 95.56 103 SER A N 1
ATOM 800 C CA . SER A 1 103 ? 2.630 6.301 25.983 1.00 95.56 103 SER A CA 1
ATOM 801 C C . SER A 1 103 ? 3.073 5.077 25.179 1.00 95.56 103 SER A C 1
ATOM 803 O O . SER A 1 103 ? 2.247 4.256 24.780 1.00 95.56 103 SER A O 1
ATOM 805 N N . ASN A 1 104 ? 4.381 4.949 24.948 1.00 94.12 104 ASN A N 1
ATOM 806 C CA . ASN A 1 104 ? 4.957 3.807 24.240 1.00 94.12 104 ASN A CA 1
ATOM 807 C C . ASN A 1 104 ? 5.014 2.553 25.134 1.00 94.12 104 ASN A C 1
ATOM 809 O O . ASN A 1 104 ? 5.270 2.690 26.331 1.00 94.12 104 ASN A O 1
ATOM 813 N N . PRO A 1 105 ? 4.892 1.340 24.561 1.00 94.88 105 PRO A N 1
ATOM 814 C CA . PRO A 1 105 ? 4.631 1.051 23.147 1.00 94.88 105 PRO A CA 1
ATOM 815 C C . PRO A 1 105 ? 3.145 1.206 22.775 1.00 94.88 105 PRO A C 1
ATOM 817 O O . PRO A 1 105 ? 2.271 0.794 23.534 1.00 94.88 105 PRO A O 1
ATOM 820 N N . ILE A 1 106 ? 2.876 1.744 21.580 1.00 96.44 106 ILE A N 1
ATOM 821 C CA . ILE A 1 106 ? 1.539 1.764 20.969 1.00 96.44 106 ILE A CA 1
ATOM 822 C C . ILE A 1 106 ? 1.472 0.663 19.911 1.00 96.44 106 ILE A C 1
ATOM 824 O O . ILE A 1 106 ? 2.332 0.570 19.033 1.00 96.44 106 ILE A O 1
ATOM 828 N N . TRP A 1 107 ? 0.441 -0.166 19.999 1.00 97.38 107 TRP A N 1
ATOM 829 C CA . TRP A 1 107 ? 0.155 -1.246 19.066 1.00 97.38 107 TRP A CA 1
ATOM 830 C C . TRP A 1 107 ? -0.993 -0.868 18.133 1.00 97.38 107 TRP A C 1
ATOM 832 O O . TRP A 1 107 ? -1.795 0.008 18.451 1.00 97.38 107 TRP A O 1
ATOM 842 N N . CYS A 1 108 ? -1.063 -1.534 16.981 1.00 98.25 108 CYS A N 1
ATOM 843 C CA . CYS A 1 108 ? -2.056 -1.288 15.942 1.00 98.25 108 CYS A CA 1
ATOM 844 C C . CYS A 1 108 ? -2.534 -2.614 15.341 1.00 98.25 108 CYS A C 1
ATOM 846 O O . CYS A 1 108 ? -1.725 -3.517 15.114 1.00 98.25 108 CYS A O 1
ATOM 848 N N . GLN A 1 109 ? -3.833 -2.718 15.063 1.00 98.38 109 GLN A N 1
ATOM 849 C CA . GLN A 1 109 ? -4.432 -3.839 14.343 1.00 98.38 109 GLN A CA 1
ATOM 850 C C . GLN A 1 109 ? -5.599 -3.369 13.473 1.00 98.38 109 GLN A C 1
ATOM 852 O O . GLN A 1 109 ? -6.232 -2.347 13.753 1.00 98.38 109 GLN A O 1
ATOM 857 N N . VAL A 1 110 ? -5.923 -4.151 12.443 1.00 98.62 110 VAL A N 1
ATOM 858 C CA . VAL A 1 110 ? -7.167 -3.964 11.693 1.00 98.62 110 VAL A CA 1
ATOM 859 C C . VAL A 1 110 ? -8.332 -4.326 12.607 1.00 98.62 110 VAL A C 1
ATOM 861 O O . VAL A 1 110 ? -8.401 -5.438 13.124 1.00 98.62 110 VAL A O 1
ATOM 864 N N . LYS A 1 111 ? -9.237 -3.371 12.824 1.00 98.50 111 LYS A N 1
ATOM 865 C CA . LYS A 1 111 ? -10.452 -3.566 13.619 1.00 98.50 111 LYS A CA 1
ATOM 866 C C . LYS A 1 111 ? -11.548 -4.211 12.778 1.00 98.50 111 LYS A C 1
ATOM 868 O O . LYS A 1 111 ? -12.155 -5.193 13.191 1.00 98.50 111 LYS A O 1
ATOM 873 N N . SER A 1 112 ? -11.838 -3.611 11.629 1.00 98.62 112 SER A N 1
ATOM 874 C CA . SER A 1 112 ? -12.922 -4.038 10.749 1.00 98.62 112 SER A CA 1
ATOM 875 C C . SER A 1 112 ? -12.710 -3.523 9.336 1.00 98.62 112 SER A C 1
ATOM 877 O O . SER A 1 112 ? -12.093 -2.476 9.129 1.00 98.62 112 SER A O 1
ATOM 879 N N . ILE A 1 113 ? -13.279 -4.251 8.383 1.00 98.81 113 ILE A N 1
ATOM 880 C CA . ILE A 1 113 ? -13.305 -3.896 6.970 1.00 98.81 113 ILE A CA 1
ATOM 881 C C . ILE A 1 113 ? -14.756 -3.952 6.516 1.00 98.81 113 ILE A C 1
ATOM 883 O O . ILE A 1 113 ? -15.454 -4.928 6.786 1.00 98.81 113 ILE A O 1
ATOM 887 N N . THR A 1 114 ? -15.209 -2.910 5.830 1.00 98.56 114 THR A N 1
ATOM 888 C CA . THR A 1 114 ? -16.486 -2.915 5.111 1.00 98.56 114 THR A CA 1
ATOM 889 C C . THR A 1 114 ? -16.223 -2.745 3.621 1.00 98.56 114 THR A C 1
ATOM 891 O O . THR A 1 114 ? -15.181 -2.219 3.226 1.00 98.56 114 THR A O 1
ATOM 894 N N . SER A 1 115 ? -17.135 -3.228 2.777 1.00 98.12 115 SER A N 1
ATOM 895 C CA . SER A 1 115 ? -16.973 -3.180 1.323 1.00 98.12 115 SER A CA 1
ATOM 896 C C . SER A 1 115 ? -18.237 -2.715 0.607 1.00 98.12 115 SER A C 1
ATOM 898 O O . SER A 1 115 ? -19.343 -3.149 0.921 1.00 98.12 115 SER A O 1
ATOM 900 N N . GLU A 1 116 ? -18.050 -1.898 -0.424 1.00 98.19 116 GLU A N 1
ATOM 901 C CA . GLU A 1 116 ? -19.044 -1.541 -1.431 1.00 98.19 116 GLU A CA 1
ATOM 902 C C . GLU A 1 116 ? -18.642 -2.197 -2.760 1.00 98.19 116 GLU A C 1
ATOM 904 O O . GLU A 1 116 ? -17.581 -1.914 -3.320 1.00 98.19 116 GLU A O 1
ATOM 909 N N . GLY A 1 117 ? -19.471 -3.125 -3.246 1.00 95.44 117 GLY A N 1
ATOM 910 C CA . GLY A 1 117 ? -19.245 -3.836 -4.511 1.00 95.44 117 GLY A CA 1
ATOM 911 C C . GLY A 1 117 ? -18.169 -4.931 -4.488 1.00 95.44 117 GLY A C 1
ATOM 912 O O . GLY A 1 117 ? -17.985 -5.584 -5.509 1.00 95.44 117 GLY A O 1
ATOM 913 N N . GLY A 1 118 ? -17.502 -5.151 -3.350 1.00 96.62 118 GLY A N 1
ATOM 914 C CA . GLY A 1 118 ? -16.468 -6.175 -3.163 1.00 96.62 118 GLY A CA 1
ATOM 915 C C . GLY A 1 118 ? -16.794 -7.204 -2.073 1.00 96.62 118 GLY A C 1
ATOM 916 O O . GLY A 1 118 ? -17.934 -7.325 -1.628 1.00 96.62 118 GLY A O 1
ATOM 917 N N . ASP A 1 119 ? -15.759 -7.923 -1.639 1.00 98.19 119 ASP A N 1
ATOM 918 C CA . ASP A 1 119 ? -15.790 -8.960 -0.595 1.00 98.19 119 ASP A CA 1
ATOM 919 C C . ASP A 1 119 ? -14.769 -8.625 0.504 1.00 98.19 119 ASP A C 1
ATOM 921 O O . ASP A 1 119 ? -13.555 -8.743 0.293 1.00 98.19 119 ASP A O 1
ATOM 925 N N . ALA A 1 120 ? -15.258 -8.131 1.645 1.00 98.25 120 ALA A N 1
ATOM 926 C CA . ALA A 1 120 ? -14.428 -7.696 2.768 1.00 98.25 120 ALA A CA 1
ATOM 927 C C . ALA A 1 120 ? -13.627 -8.841 3.408 1.00 98.25 120 ALA A C 1
ATOM 929 O O . ALA A 1 120 ? -12.510 -8.594 3.866 1.00 98.25 120 ALA A O 1
ATOM 930 N N . ASP A 1 121 ? -14.144 -10.074 3.396 1.00 98.31 121 ASP A N 1
ATOM 931 C CA . ASP A 1 121 ? -13.477 -11.228 4.008 1.00 98.31 121 ASP A CA 1
ATOM 932 C C . ASP A 1 121 ? -12.215 -11.605 3.222 1.00 98.31 121 ASP A C 1
ATOM 934 O O . ASP A 1 121 ? -11.177 -11.913 3.811 1.00 98.31 121 ASP A O 1
ATOM 938 N N . LYS A 1 122 ? -12.255 -11.483 1.889 1.00 98.25 122 LYS A N 1
ATOM 939 C CA . LYS A 1 122 ? -11.070 -11.678 1.035 1.00 98.25 122 LYS A CA 1
ATOM 940 C C . LYS A 1 122 ? -9.970 -10.651 1.289 1.00 98.25 122 LYS A C 1
ATOM 942 O O . LYS A 1 122 ? -8.795 -11.012 1.346 1.00 98.25 122 LYS A O 1
ATOM 947 N N . LEU A 1 123 ? -10.327 -9.378 1.484 1.00 98.62 123 LEU A N 1
ATOM 948 C CA . LEU A 1 123 ? -9.338 -8.366 1.868 1.00 98.62 123 LEU A CA 1
ATOM 949 C C . LEU A 1 123 ? -8.798 -8.643 3.279 1.00 98.62 123 LEU A C 1
ATOM 951 O O . LEU A 1 123 ? -7.586 -8.606 3.486 1.00 98.62 123 LEU A O 1
ATOM 955 N N . ALA A 1 124 ? -9.675 -8.970 4.232 1.00 98.31 124 ALA A N 1
ATOM 956 C CA . ALA A 1 124 ? -9.297 -9.270 5.612 1.00 98.31 124 ALA A CA 1
ATOM 957 C C . ALA A 1 124 ? -8.331 -10.461 5.719 1.00 98.31 124 ALA A C 1
ATOM 959 O O . ALA A 1 124 ? -7.461 -10.462 6.587 1.00 98.31 124 ALA A O 1
ATOM 960 N N . ALA A 1 125 ? -8.446 -11.446 4.825 1.00 98.25 125 ALA A N 1
ATOM 961 C CA . ALA A 1 125 ? -7.589 -12.627 4.811 1.00 98.25 125 ALA A CA 1
ATOM 962 C C . ALA A 1 125 ? -6.119 -12.339 4.452 1.00 98.25 125 ALA A C 1
ATOM 964 O O . ALA A 1 125 ? -5.253 -13.150 4.783 1.00 98.25 125 ALA A O 1
ATOM 965 N N . CYS A 1 126 ? -5.821 -11.223 3.775 1.00 98.00 126 CYS A N 1
ATOM 966 C CA . CYS A 1 126 ? -4.477 -10.943 3.255 1.00 98.00 126 CYS A CA 1
ATOM 967 C C . CYS A 1 126 ? -3.891 -9.582 3.656 1.00 98.00 126 CYS A C 1
ATOM 969 O O . CYS A 1 126 ? -2.670 -9.410 3.597 1.00 98.00 126 CYS A O 1
ATOM 971 N N . ILE A 1 127 ? -4.714 -8.613 4.065 1.00 98.50 127 ILE A N 1
ATOM 972 C CA . ILE A 1 127 ? -4.225 -7.305 4.504 1.00 98.50 127 ILE A CA 1
ATOM 973 C C . ILE A 1 127 ? -3.437 -7.426 5.812 1.00 98.50 127 ILE A C 1
ATOM 975 O O . ILE A 1 127 ? -3.794 -8.161 6.730 1.00 98.50 127 ILE A O 1
ATOM 979 N N . SER A 1 128 ? -2.365 -6.648 5.919 1.00 98.25 128 SER A N 1
ATOM 980 C CA . SER A 1 128 ? -1.590 -6.502 7.149 1.00 98.25 128 SER A CA 1
ATOM 981 C C . SER A 1 128 ? -1.448 -5.034 7.523 1.00 98.25 128 SER A C 1
ATOM 983 O O . SER A 1 128 ? -1.516 -4.155 6.662 1.00 98.25 128 SER A O 1
ATOM 985 N N . VAL A 1 129 ? -1.241 -4.769 8.813 1.00 98.44 129 VAL A N 1
ATOM 986 C CA . VAL A 1 129 ? -0.991 -3.426 9.339 1.00 98.44 129 VAL A CA 1
ATOM 987 C C . VAL A 1 129 ? 0.251 -3.430 10.222 1.00 98.44 129 VAL A C 1
ATOM 989 O O . VAL A 1 129 ? 0.476 -4.358 11.000 1.00 98.44 129 VAL A O 1
ATOM 992 N N . ARG A 1 130 ? 1.093 -2.407 10.078 1.00 96.44 130 ARG A N 1
ATOM 993 C CA . ARG A 1 130 ? 2.263 -2.180 10.941 1.00 96.44 130 ARG A CA 1
ATOM 994 C C . ARG A 1 130 ? 1.882 -1.298 12.132 1.00 96.44 130 ARG A C 1
ATOM 996 O O . ARG A 1 130 ? 0.888 -0.586 12.084 1.00 96.44 130 ARG A O 1
ATOM 1003 N N . GLY A 1 131 ? 2.708 -1.275 13.182 1.00 89.94 131 GLY A N 1
ATOM 1004 C CA . GLY A 1 131 ? 2.448 -0.474 14.394 1.00 89.94 131 GLY A CA 1
ATOM 1005 C C . GLY A 1 131 ? 2.211 1.025 14.142 1.00 89.94 131 GLY A C 1
ATOM 1006 O O . GLY A 1 131 ? 1.485 1.661 14.894 1.00 89.94 131 GLY A O 1
ATOM 1007 N N . ASN A 1 132 ? 2.753 1.575 13.050 1.00 94.25 132 ASN A N 1
ATOM 1008 C CA . ASN A 1 132 ? 2.538 2.958 12.606 1.00 94.25 132 ASN A CA 1
ATOM 1009 C C . ASN A 1 132 ? 1.340 3.131 11.644 1.00 94.25 132 ASN A C 1
ATOM 1011 O O . ASN A 1 132 ? 1.292 4.095 10.882 1.00 94.25 132 ASN A O 1
ATOM 1015 N N . GLY A 1 133 ? 0.420 2.167 11.605 1.00 97.12 133 GLY A N 1
ATOM 1016 C CA . GLY A 1 133 ? -0.778 2.196 10.769 1.00 97.12 133 GLY A CA 1
ATOM 1017 C C . GLY A 1 133 ? -0.559 1.864 9.292 1.00 97.12 133 GLY A C 1
ATOM 1018 O O . GLY A 1 133 ? -1.540 1.726 8.581 1.00 97.12 133 GLY A O 1
ATOM 1019 N N . VAL A 1 134 ? 0.675 1.676 8.802 1.00 98.44 134 VAL A N 1
ATOM 1020 C CA . VAL A 1 134 ? 0.889 1.349 7.377 1.00 98.44 134 VAL A CA 1
ATOM 1021 C C . VAL A 1 134 ? 0.181 0.042 7.022 1.00 98.44 134 VAL A C 1
ATOM 1023 O O . VAL A 1 134 ? 0.558 -1.025 7.516 1.00 98.44 134 VAL A O 1
ATOM 1026 N N . LEU A 1 135 ? -0.810 0.146 6.139 1.00 98.69 135 LEU A N 1
ATOM 1027 C CA . LEU A 1 135 ? -1.534 -0.966 5.545 1.00 98.69 135 LEU A CA 1
ATOM 1028 C C . LEU A 1 135 ? -0.733 -1.528 4.376 1.00 98.69 135 LEU A C 1
ATOM 1030 O O . LEU A 1 135 ? -0.141 -0.781 3.595 1.00 98.69 135 LEU A O 1
ATOM 1034 N N . SER A 1 136 ? -0.724 -2.850 4.250 1.00 98.44 136 SER A N 1
ATOM 1035 C CA . SER A 1 136 ? -0.019 -3.561 3.190 1.00 98.44 136 SER A CA 1
ATOM 1036 C C . SER A 1 136 ? -0.877 -4.699 2.650 1.00 98.44 136 SER A C 1
ATOM 1038 O O . SER A 1 136 ? -1.313 -5.561 3.415 1.00 98.44 136 SER A O 1
ATOM 1040 N N . VAL A 1 137 ? -1.065 -4.719 1.331 1.00 98.62 137 VAL A N 1
ATOM 1041 C CA . VAL A 1 137 ? -1.771 -5.770 0.586 1.00 98.62 137 VAL A CA 1
ATOM 1042 C C . VAL A 1 137 ? -0.779 -6.452 -0.362 1.00 98.62 137 VAL A C 1
ATOM 1044 O O . VAL A 1 137 ? -0.134 -5.756 -1.151 1.00 98.62 137 VAL A O 1
ATOM 1047 N N . PRO A 1 138 ? -0.610 -7.784 -0.306 1.00 98.19 138 PRO A N 1
ATOM 1048 C CA . PRO A 1 138 ? 0.264 -8.508 -1.229 1.00 98.19 138 PRO A CA 1
ATOM 1049 C C . PRO A 1 138 ? -0.120 -8.285 -2.700 1.00 98.19 138 PRO A C 1
ATOM 1051 O O . PRO A 1 138 ? -1.299 -8.143 -3.022 1.00 98.19 138 PRO A O 1
ATOM 1054 N N . VAL A 1 139 ? 0.864 -8.267 -3.608 1.00 97.44 139 VAL A N 1
ATOM 1055 C CA . VAL A 1 139 ? 0.5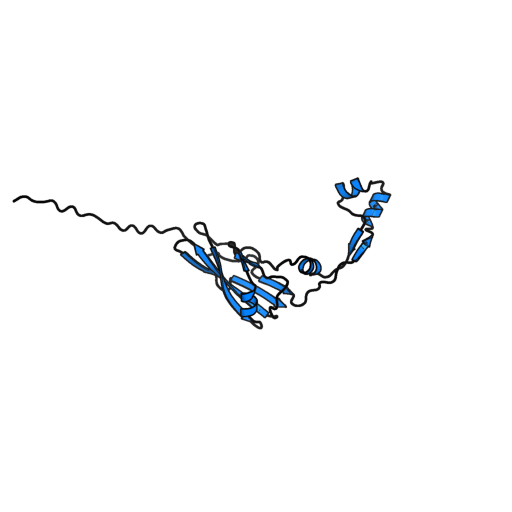81 -8.159 -5.055 1.00 97.44 139 VAL A CA 1
ATOM 1056 C C . VAL A 1 139 ? -0.224 -9.354 -5.559 1.00 97.44 139 VAL A C 1
ATOM 1058 O O . VAL A 1 139 ? -1.162 -9.174 -6.328 1.00 97.44 139 VAL A O 1
ATOM 1061 N N . GLU A 1 140 ? 0.110 -10.553 -5.086 1.00 95.69 140 GLU A N 1
ATOM 1062 C CA . GLU A 1 140 ? -0.666 -11.762 -5.328 1.00 95.69 140 GLU A CA 1
ATOM 1063 C C . GLU A 1 140 ? -1.817 -11.812 -4.325 1.00 95.69 140 GLU A C 1
ATOM 1065 O O . GLU A 1 140 ? -1.619 -12.024 -3.128 1.00 95.69 140 GLU A O 1
ATOM 1070 N N . ASN A 1 141 ? -3.023 -11.555 -4.813 1.00 96.00 141 ASN A N 1
ATOM 1071 C CA . ASN A 1 141 ? -4.247 -11.593 -4.033 1.00 96.00 141 ASN A CA 1
ATOM 1072 C C . ASN A 1 141 ? -5.429 -11.916 -4.957 1.00 96.00 141 ASN A C 1
ATOM 1074 O O . ASN A 1 141 ? -5.324 -11.825 -6.180 1.00 96.00 141 ASN A O 1
ATOM 1078 N N . ASP A 1 142 ? -6.560 -12.289 -4.371 1.00 95.81 142 ASP A N 1
ATOM 1079 C CA . ASP A 1 142 ? -7.798 -12.613 -5.079 1.00 95.81 142 ASP A CA 1
ATOM 1080 C C . ASP A 1 142 ? -8.947 -11.658 -4.706 1.00 95.81 142 ASP A C 1
ATOM 1082 O O . ASP A 1 142 ? -10.130 -12.017 -4.815 1.00 95.81 142 ASP A O 1
ATOM 1086 N N . ILE A 1 143 ? -8.593 -10.447 -4.256 1.00 97.94 143 ILE A N 1
ATOM 1087 C CA . ILE A 1 143 ? -9.533 -9.421 -3.806 1.00 97.94 143 ILE A CA 1
ATOM 1088 C C . ILE A 1 143 ? -10.349 -8.952 -5.020 1.00 97.94 143 ILE A C 1
ATOM 1090 O O . ILE A 1 143 ? -9.772 -8.507 -6.015 1.00 97.94 143 ILE A O 1
ATOM 1094 N N . PRO A 1 144 ? -11.689 -9.041 -4.991 1.00 98.12 144 PRO A N 1
ATOM 1095 C CA . PRO A 1 144 ? -12.503 -8.582 -6.103 1.00 98.12 144 PRO A CA 1
ATOM 1096 C C . PRO A 1 144 ? -12.472 -7.056 -6.223 1.00 98.12 144 PRO A C 1
ATOM 1098 O O . PRO A 1 144 ? -12.190 -6.329 -5.271 1.00 98.12 144 PRO A O 1
ATOM 1101 N N . ARG A 1 145 ? -12.817 -6.564 -7.416 1.00 98.62 145 ARG A N 1
ATOM 1102 C CA . ARG A 1 145 ? -13.059 -5.135 -7.638 1.00 98.62 145 ARG A CA 1
ATOM 1103 C C . ARG A 1 145 ? -14.085 -4.612 -6.636 1.00 98.62 145 ARG A C 1
ATOM 1105 O O . ARG A 1 145 ? -15.077 -5.280 -6.363 1.00 98.62 145 ARG A O 1
ATOM 1112 N N . GLY A 1 146 ? -13.854 -3.415 -6.117 1.00 98.38 146 GLY A N 1
ATOM 1113 C CA . GLY A 1 146 ? -14.700 -2.830 -5.087 1.00 98.38 146 GLY A CA 1
ATOM 1114 C C . GLY A 1 146 ? -14.009 -1.711 -4.325 1.00 98.38 146 GLY A C 1
ATOM 1115 O O . GLY A 1 146 ? -12.821 -1.430 -4.511 1.00 98.38 146 GLY A O 1
ATOM 1116 N N . ARG A 1 147 ? -14.777 -1.062 -3.453 1.00 98.69 147 ARG A N 1
ATOM 1117 C CA . ARG A 1 147 ? -14.289 -0.042 -2.528 1.00 98.69 147 ARG A CA 1
ATOM 1118 C C . ARG A 1 147 ? -14.357 -0.587 -1.111 1.00 98.69 147 ARG A C 1
ATOM 1120 O O . ARG A 1 147 ? -15.402 -1.064 -0.686 1.00 98.69 147 ARG A O 1
ATOM 1127 N N . TYR A 1 148 ? -13.256 -0.497 -0.386 1.00 98.81 148 TYR A N 1
ATOM 1128 C CA . TYR A 1 148 ? -13.095 -1.072 0.941 1.00 98.81 148 TYR A CA 1
ATOM 1129 C C . TYR A 1 148 ? -12.777 0.028 1.941 1.00 98.81 148 TYR A C 1
ATOM 1131 O O . TYR A 1 148 ? -11.837 0.782 1.709 1.00 98.81 148 TYR A O 1
ATOM 1139 N N . SER A 1 149 ? -13.532 0.109 3.034 1.00 98.69 149 SER A N 1
ATOM 1140 C CA . SER A 1 149 ? -13.266 1.024 4.147 1.00 98.69 149 SER A CA 1
ATOM 1141 C C . SER A 1 149 ? -12.651 0.256 5.310 1.00 98.69 149 SER A C 1
ATOM 1143 O O . SER A 1 149 ? -13.181 -0.776 5.732 1.00 98.69 149 SER A O 1
ATOM 1145 N N . ILE A 1 150 ? -11.514 0.737 5.806 1.00 98.81 150 ILE A N 1
ATOM 1146 C CA . ILE A 1 150 ? -10.707 0.086 6.833 1.00 98.81 150 ILE A CA 1
ATOM 1147 C C . ILE A 1 150 ? -10.780 0.918 8.107 1.00 98.81 150 ILE A C 1
ATOM 1149 O O . ILE A 1 150 ? -10.511 2.117 8.105 1.00 98.81 150 ILE A O 1
ATOM 1153 N N . SER A 1 151 ? -11.103 0.251 9.211 1.00 98.75 151 SER A N 1
ATOM 1154 C CA . SER A 1 151 ? -11.013 0.802 10.561 1.00 98.75 151 SER A CA 1
ATOM 1155 C C . SER A 1 151 ? -9.852 0.155 11.305 1.00 98.75 151 SER A C 1
ATOM 1157 O O . SER A 1 151 ? -9.643 -1.058 11.206 1.00 98.75 151 SER A O 1
ATOM 1159 N N . LEU A 1 152 ? -9.130 0.944 12.094 1.00 98.75 152 LEU A N 1
ATOM 1160 C CA . LEU A 1 152 ? -8.004 0.481 12.901 1.00 98.75 152 LEU A CA 1
ATOM 1161 C C . LEU A 1 152 ? -8.307 0.605 14.393 1.00 98.75 152 LEU A C 1
ATOM 1163 O O . LEU A 1 152 ? -9.055 1.485 14.817 1.00 98.75 152 LEU A O 1
ATOM 1167 N N . ASN A 1 153 ? -7.699 -0.269 15.190 1.00 98.56 153 ASN A N 1
ATOM 1168 C CA . ASN A 1 153 ? -7.642 -0.134 16.639 1.00 98.56 153 ASN A CA 1
ATOM 1169 C C . ASN A 1 153 ? -6.190 0.090 17.062 1.00 98.56 153 ASN A C 1
ATOM 1171 O O . ASN A 1 153 ? -5.293 -0.634 16.623 1.00 98.56 153 ASN A O 1
ATOM 1175 N N . PHE A 1 154 ? -5.990 1.083 17.922 1.00 98.31 154 PHE A N 1
ATOM 1176 C CA . PHE A 1 154 ? -4.725 1.364 18.582 1.00 98.31 154 PHE A CA 1
ATOM 1177 C C . PHE A 1 154 ? -4.868 1.102 20.073 1.00 98.31 154 PHE A C 1
ATOM 1179 O O . PHE A 1 154 ? -5.891 1.443 20.672 1.00 98.31 154 PHE A O 1
ATOM 1186 N N . TRP A 1 155 ? -3.846 0.519 20.691 1.00 97.31 155 TRP A N 1
ATOM 1187 C CA . TRP A 1 155 ? -3.858 0.280 22.131 1.00 97.31 155 TRP A CA 1
ATOM 1188 C C . TRP A 1 155 ? -2.466 0.368 22.744 1.00 97.31 155 TRP A C 1
ATOM 1190 O O . TRP A 1 155 ? -1.450 0.117 22.096 1.00 97.31 155 TRP A O 1
ATOM 1200 N N . ASN A 1 156 ? -2.437 0.713 24.022 1.00 95.75 156 ASN A N 1
ATOM 1201 C CA . ASN A 1 156 ? -1.276 0.613 24.894 1.00 95.75 156 ASN A CA 1
ATOM 1202 C C . ASN A 1 156 ? -1.750 0.173 26.290 1.00 95.75 156 ASN A C 1
ATOM 1204 O O . ASN A 1 156 ? -2.880 -0.290 26.458 1.00 95.75 156 ASN A O 1
ATOM 1208 N N . GLU A 1 157 ? -0.875 0.230 27.290 1.00 93.81 157 GLU A N 1
ATOM 1209 C CA . GLU A 1 157 ? -1.228 -0.188 28.645 1.00 93.81 157 GLU A CA 1
ATOM 1210 C C . GLU A 1 157 ? -2.370 0.673 29.206 1.00 93.81 157 GLU A C 1
ATOM 1212 O O . GLU A 1 157 ? -2.217 1.875 29.389 1.00 93.81 157 GLU A O 1
ATOM 1217 N N . GLY A 1 158 ? -3.524 0.049 29.458 1.00 92.69 158 GLY A N 1
ATOM 1218 C CA . GLY A 1 158 ? -4.697 0.709 30.038 1.00 92.69 158 GLY A CA 1
ATOM 1219 C C . GLY A 1 158 ? -5.627 1.411 29.042 1.00 92.69 158 GLY A C 1
ATOM 1220 O O . GLY A 1 158 ? -6.743 1.756 29.430 1.00 92.69 158 GLY A O 1
ATOM 1221 N N . TRP A 1 159 ? -5.246 1.562 27.765 1.00 96.31 159 TRP A N 1
ATOM 1222 C CA . TRP A 1 159 ? -6.060 2.280 26.775 1.00 96.31 159 TRP A CA 1
ATOM 1223 C C . TRP A 1 159 ? -6.232 1.518 25.465 1.00 96.31 159 TRP A C 1
ATOM 1225 O O . TRP A 1 159 ? -5.313 0.879 24.962 1.00 96.31 159 TRP A O 1
ATOM 1235 N N . SER A 1 160 ? -7.413 1.657 24.864 1.00 97.56 160 SER A N 1
ATOM 1236 C CA . SER A 1 160 ? -7.719 1.184 23.515 1.00 97.56 160 SER A CA 1
ATOM 1237 C C . SER A 1 160 ? -8.638 2.192 22.825 1.00 97.56 160 SER A C 1
ATOM 1239 O O . SER A 1 160 ? -9.604 2.672 23.428 1.00 97.56 160 SER A O 1
ATOM 1241 N N . LYS A 1 161 ? -8.304 2.572 21.591 1.00 98.19 161 LYS A N 1
ATOM 1242 C CA . LYS A 1 161 ? -9.013 3.583 20.802 1.00 98.19 161 LYS A CA 1
ATOM 1243 C C . LYS A 1 161 ? -9.180 3.107 19.366 1.00 98.19 161 LYS A C 1
ATOM 1245 O O . LYS A 1 161 ? -8.228 2.667 18.727 1.00 98.19 161 LYS A O 1
ATOM 1250 N N . ASP A 1 162 ? -10.397 3.255 18.864 1.00 98.50 162 ASP A N 1
ATOM 1251 C CA . ASP A 1 162 ? -10.734 2.953 17.480 1.00 98.50 162 ASP A CA 1
ATOM 1252 C C . ASP A 1 162 ? -10.646 4.211 16.622 1.00 98.50 162 ASP A C 1
ATOM 1254 O O . ASP A 1 162 ? -11.150 5.265 17.010 1.00 98.50 162 ASP A O 1
ATOM 1258 N N . VAL A 1 163 ? -10.089 4.067 15.423 1.00 98.38 163 VAL A N 1
ATOM 1259 C CA . VAL A 1 163 ? -10.154 5.066 14.356 1.00 98.38 163 VAL A CA 1
ATOM 1260 C C . VAL A 1 163 ? -10.951 4.428 13.221 1.00 98.38 163 VAL A C 1
ATOM 1262 O O . VAL A 1 163 ? -10.454 3.560 12.500 1.00 98.38 163 VAL A O 1
ATOM 1265 N N . ASN A 1 164 ? -12.237 4.772 13.144 1.00 98.44 164 ASN A N 1
ATOM 1266 C CA . ASN A 1 164 ? -13.167 4.138 12.210 1.00 98.44 164 ASN A CA 1
ATOM 1267 C C . ASN A 1 164 ? -13.055 4.755 10.816 1.00 98.44 164 ASN A C 1
ATOM 1269 O O . ASN A 1 164 ? -12.835 5.958 10.700 1.00 98.44 164 ASN A O 1
ATOM 1273 N N . ASP A 1 165 ? -13.237 3.921 9.791 1.00 98.12 165 ASP A N 1
ATOM 1274 C CA . ASP A 1 165 ? -13.277 4.306 8.373 1.00 98.12 165 ASP A CA 1
ATOM 1275 C C . ASP A 1 165 ? -12.128 5.244 7.961 1.00 98.12 165 ASP A C 1
ATOM 1277 O O . ASP A 1 165 ? -12.295 6.181 7.184 1.00 98.12 165 ASP A O 1
ATOM 1281 N N . CYS A 1 166 ? -10.941 5.001 8.522 1.00 98.12 166 CYS A N 1
ATOM 1282 C CA . CYS A 1 166 ? -9.802 5.905 8.427 1.00 98.12 166 CYS A CA 1
ATOM 1283 C C . CYS A 1 166 ? -9.022 5.778 7.117 1.00 98.12 166 CYS A C 1
ATOM 1285 O O . CYS A 1 166 ? -8.192 6.633 6.826 1.00 98.12 166 CYS A O 1
ATOM 1287 N N . PHE A 1 167 ? -9.229 4.701 6.355 1.00 98.75 167 PHE A N 1
ATOM 1288 C CA . PHE A 1 167 ? -8.519 4.470 5.102 1.00 98.75 167 PHE A CA 1
ATOM 1289 C C . PHE A 1 167 ? -9.387 3.729 4.088 1.00 98.75 167 PHE A C 1
ATOM 1291 O O . PHE A 1 167 ? -10.145 2.832 4.455 1.00 98.75 167 PHE A O 1
ATOM 1298 N N . THR A 1 168 ? -9.230 4.055 2.805 1.00 98.69 168 THR A N 1
ATOM 1299 C CA . THR A 1 168 ? -9.930 3.395 1.701 1.00 98.69 168 THR A CA 1
ATOM 1300 C C . THR A 1 168 ? -8.971 2.608 0.806 1.00 98.69 168 THR A C 1
ATOM 1302 O O . THR A 1 168 ? -8.014 3.157 0.270 1.00 98.69 168 THR A O 1
ATOM 1305 N N . ILE A 1 169 ? -9.276 1.344 0.518 1.00 98.75 169 ILE A N 1
ATOM 1306 C CA . ILE A 1 169 ? -8.642 0.602 -0.585 1.00 98.75 169 ILE A CA 1
ATOM 1307 C C . ILE A 1 169 ? -9.629 0.505 -1.752 1.00 98.75 169 ILE A C 1
ATOM 1309 O O . ILE A 1 169 ? -10.790 0.146 -1.569 1.00 98.75 169 ILE A O 1
ATOM 1313 N N . ILE A 1 170 ? -9.181 0.846 -2.959 1.00 98.69 170 ILE A N 1
ATOM 1314 C CA . ILE A 1 170 ? -9.986 0.808 -4.185 1.00 98.69 170 ILE A CA 1
ATOM 1315 C C . ILE A 1 170 ? -9.359 -0.206 -5.135 1.00 98.69 170 ILE A C 1
ATOM 1317 O O . ILE A 1 170 ? -8.262 0.026 -5.638 1.00 98.69 170 ILE A O 1
ATOM 1321 N N . VAL A 1 171 ? -10.070 -1.298 -5.408 1.00 98.44 171 VAL A N 1
ATOM 1322 C CA . VAL A 1 171 ? -9.654 -2.321 -6.374 1.00 98.44 171 VAL A CA 1
ATOM 1323 C C . VAL A 1 171 ? -10.410 -2.094 -7.682 1.00 98.44 171 VAL A C 1
ATOM 1325 O O . VAL A 1 171 ? -11.645 -2.124 -7.679 1.00 98.44 171 VAL A O 1
ATOM 1328 N N . LYS A 1 172 ? -9.698 -1.841 -8.787 1.00 95.56 172 LYS A N 1
ATOM 1329 C CA . LYS A 1 172 ? -10.296 -1.502 -10.093 1.00 95.56 172 LYS A CA 1
ATOM 1330 C C . LYS A 1 172 ? -9.659 -2.237 -11.265 1.00 95.56 172 LYS A C 1
ATOM 1332 O O . LYS A 1 172 ? -8.439 -2.478 -11.221 1.00 95.56 172 LYS A O 1
#

Radius of gyration: 28.14 Å; chains: 1; bounding box: 56×27×111 Å

Organism: NCBI:txid2093856

Foldseek 3Di:
DDDDDDPDPPPPPPPDPDKDKDCPVKAAPAQEFEAEPDFQQFFFDKDADVVQVVVVVVVDDQVRCCVPPVDDRIDTDDGTPCNVCVVVFPWGKGDFIDRIDMDPPKAKDWPAKDWDPWDRVQQVVAWDADRRGMITGTSDGDTDFTKMFTKMWMDDVPDIDIDGSRHIYGYD

Secondary structure (DSSP, 8-state):
-PPPP---------------EE-TT-B-SS-EEEE-SS---PPPEEEE-HHHHHHHHTT--HHHIIIII---SEEEE---TTHHHHHTTPPEEPPPPB--EESSPPEEEEEEEEEESS-HHHHHTT-EE-TT--EEE-SS--PPSEEEEEEEEEEETTEEEEEEEEEEEEE-

Sequence (172 aa):
MLAIPFSIINIGCQDVEVGYLSTEYA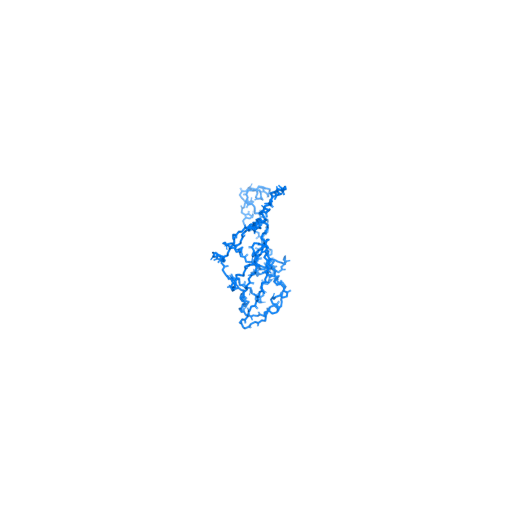GYSLDSLVINYELDATPPEEVPNPEYQMYLDMGFSPEEIAMFFQIYPTMLVGGGADWLRVTYGMPWTSTPIEGIEGSNPIWCQVKSITSEGGDADKLAACISVRGNGVLSVPVENDIPRGRYSISLNFWNEGWSKDVNDCFTIIVK

pLDDT: mean 92.78, std 12.76, range [36.28, 98.81]